Protein AF-R7Y4N4-F1 (afdb_monomer_lite)

pLDDT: mean 92.82, std 10.2, range [42.06, 98.38]

Foldseek 3Di:
DPDPQFLLNVPDPVVQVCDAQPPPRHHWDDQRQWTADLVQQWTFGQDPVSRTPRDPVPTDHHDPVRSVVSVVVD

InterPro domains:
  IPR005651 Trm112-like [PF03966] (19-47)

Secondary structure (DSSP, 8-state):
------HHHHS-HHHHHH-B-TTT--B-EE-SSEEEETTTTEEEEB-TTS-B---GGGPEE--HHHHHHHHHT-

Organism: NCBI:txid1316928

Sequence (74 aa):
MIGVTTRAEAIDPIVRERLACPQDHGPLINAGDELYNPRLHVAYRIDSDGIPVMLIDEARAVDDAEHERIVASQ

Radius of gyration: 11.87 Å; chains: 1; bounding box: 37×20×26 Å

Structure (mmCIF, N/CA/C/O backbone):
data_AF-R7Y4N4-F1
#
_entry.id   AF-R7Y4N4-F1
#
loop_
_atom_site.group_PDB
_atom_site.id
_atom_site.type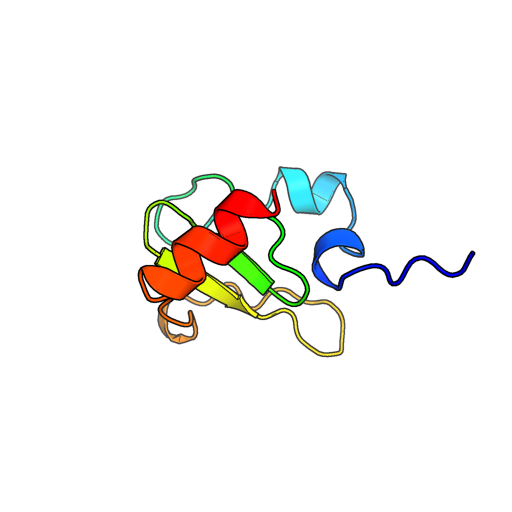_symbol
_atom_site.label_atom_id
_atom_site.label_alt_id
_atom_site.label_comp_id
_atom_site.label_asym_id
_atom_site.label_entity_id
_atom_site.label_seq_id
_atom_site.pdbx_PDB_ins_code
_atom_site.Cartn_x
_atom_site.Cartn_y
_atom_site.Cartn_z
_atom_site.occupancy
_atom_site.B_iso_or_equiv
_atom_site.auth_seq_id
_atom_site.auth_comp_id
_atom_site.auth_asym_id
_atom_site.auth_atom_id
_atom_site.pdbx_PDB_model_num
ATOM 1 N N . MET A 1 1 ? 25.699 -4.164 5.308 1.00 42.06 1 MET A N 1
ATOM 2 C CA . MET A 1 1 ? 24.306 -3.963 5.752 1.00 42.06 1 MET A CA 1
ATOM 3 C C . MET A 1 1 ? 23.422 -4.139 4.535 1.00 42.06 1 MET A C 1
ATOM 5 O O . MET A 1 1 ? 23.331 -3.215 3.744 1.00 42.06 1 MET A O 1
ATOM 9 N N . ILE A 1 2 ? 22.868 -5.332 4.320 1.00 50.94 2 ILE A N 1
ATOM 10 C CA . ILE A 1 2 ? 21.790 -5.491 3.340 1.00 50.94 2 ILE A CA 1
ATOM 11 C C . ILE A 1 2 ? 20.524 -5.147 4.125 1.00 50.94 2 ILE A C 1
ATOM 13 O O . ILE A 1 2 ? 20.049 -5.970 4.903 1.00 50.94 2 ILE A O 1
ATOM 17 N N . GLY A 1 3 ? 20.077 -3.893 4.054 1.00 55.62 3 GLY A N 1
ATOM 18 C CA . GLY A 1 3 ? 18.739 -3.554 4.530 1.00 55.62 3 GLY A CA 1
ATOM 19 C C . GLY A 1 3 ? 17.756 -4.305 3.644 1.00 55.62 3 GLY A C 1
ATOM 20 O O . GLY A 1 3 ? 17.856 -4.209 2.422 1.00 55.62 3 GLY A O 1
ATOM 21 N N . VAL A 1 4 ? 16.884 -5.120 4.234 1.00 63.66 4 VAL A N 1
ATOM 22 C CA . VAL A 1 4 ? 15.812 -5.771 3.480 1.00 63.66 4 VAL A CA 1
ATOM 23 C C . VAL A 1 4 ? 14.840 -4.665 3.089 1.00 63.66 4 VAL A C 1
ATOM 25 O O . VAL A 1 4 ? 14.057 -4.215 3.916 1.00 63.66 4 VAL A O 1
ATOM 28 N N . THR A 1 5 ? 14.963 -4.168 1.861 1.00 82.12 5 THR A N 1
ATOM 29 C CA . THR A 1 5 ? 14.023 -3.207 1.287 1.00 82.12 5 THR A CA 1
ATOM 30 C C . THR A 1 5 ? 12.691 -3.912 1.098 1.00 82.12 5 THR A C 1
ATOM 32 O O . THR A 1 5 ? 12.611 -4.930 0.409 1.00 82.12 5 THR A O 1
ATOM 35 N N . THR A 1 6 ? 11.658 -3.384 1.736 1.00 89.62 6 THR A N 1
ATOM 36 C CA . THR A 1 6 ? 10.282 -3.852 1.562 1.00 89.62 6 THR A CA 1
ATOM 37 C C . THR A 1 6 ? 9.816 -3.622 0.119 1.00 89.62 6 THR A C 1
ATOM 39 O O . THR A 1 6 ? 10.324 -2.720 -0.556 1.00 89.62 6 THR A O 1
ATOM 42 N N . ARG A 1 7 ? 8.848 -4.394 -0.400 1.00 92.69 7 ARG A N 1
ATOM 43 C CA . ARG A 1 7 ? 8.371 -4.155 -1.780 1.00 92.69 7 ARG A CA 1
ATOM 44 C C . ARG A 1 7 ? 7.787 -2.750 -1.947 1.00 92.69 7 ARG A C 1
ATOM 46 O O . ARG A 1 7 ? 8.002 -2.132 -2.985 1.00 92.69 7 ARG A O 1
ATOM 53 N N . ALA A 1 8 ? 7.124 -2.207 -0.927 1.00 92.69 8 ALA A N 1
ATOM 54 C CA . ALA A 1 8 ? 6.611 -0.839 -0.964 1.00 92.69 8 ALA A CA 1
ATOM 55 C C . ALA A 1 8 ? 7.728 0.229 -0.948 1.00 92.69 8 ALA A C 1
ATOM 57 O O . ALA A 1 8 ? 7.599 1.271 -1.600 1.00 92.69 8 ALA A O 1
ATOM 58 N N . GLU A 1 9 ? 8.855 -0.012 -0.264 1.00 92.94 9 GLU A N 1
ATOM 59 C CA . GLU A 1 9 ? 10.038 0.863 -0.356 1.00 92.94 9 GLU A CA 1
ATOM 60 C C . GLU A 1 9 ? 10.692 0.836 -1.737 1.00 92.94 9 GLU A C 1
ATOM 62 O O . GLU A 1 9 ? 11.228 1.862 -2.161 1.00 92.94 9 GLU A O 1
ATOM 67 N N . ALA A 1 10 ? 10.641 -0.307 -2.428 1.00 93.69 10 ALA A N 1
ATOM 68 C CA . ALA A 1 10 ? 11.235 -0.487 -3.751 1.00 93.69 10 ALA A CA 1
ATOM 69 C C . ALA A 1 10 ? 10.495 0.276 -4.866 1.00 93.69 10 ALA A C 1
ATOM 71 O O . ALA A 1 10 ? 11.065 0.491 -5.936 1.00 93.69 10 ALA A O 1
ATOM 72 N N . ILE A 1 11 ? 9.253 0.715 -4.622 1.00 93.19 11 ILE A N 1
ATOM 73 C CA . ILE A 1 11 ? 8.522 1.603 -5.533 1.00 93.19 11 ILE A CA 1
ATOM 74 C C . ILE A 1 11 ? 9.271 2.936 -5.633 1.00 93.19 11 ILE A C 1
ATOM 76 O O . ILE A 1 11 ? 9.664 3.513 -4.614 1.00 93.19 11 ILE A O 1
ATOM 80 N N . ASP A 1 12 ? 9.426 3.440 -6.862 1.00 93.44 12 ASP A N 1
ATOM 81 C CA . ASP A 1 12 ? 10.026 4.750 -7.117 1.00 93.44 12 ASP A CA 1
ATOM 82 C C . ASP A 1 12 ? 9.410 5.825 -6.192 1.00 93.44 12 ASP A C 1
ATOM 84 O O . ASP A 1 12 ? 8.180 5.907 -6.089 1.00 93.44 12 ASP A O 1
ATOM 88 N N . PRO A 1 13 ? 10.222 6.653 -5.507 1.00 91.38 13 PRO A N 1
ATOM 89 C CA . PRO A 1 13 ? 9.716 7.598 -4.516 1.00 91.38 13 PRO A CA 1
ATOM 90 C C . PRO A 1 13 ? 8.671 8.577 -5.059 1.00 91.38 13 PRO A C 1
ATOM 92 O O . PRO A 1 13 ? 7.728 8.905 -4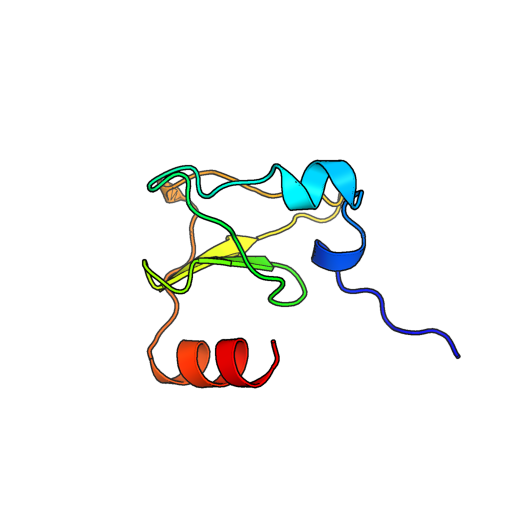.339 1.00 91.38 13 PRO A O 1
ATOM 95 N N . ILE A 1 14 ? 8.809 9.017 -6.316 1.00 92.19 14 ILE A N 1
ATOM 96 C CA . ILE A 1 14 ? 7.866 9.947 -6.947 1.00 92.19 14 ILE A CA 1
ATOM 97 C C . ILE A 1 14 ? 6.554 9.219 -7.225 1.00 92.19 14 ILE A C 1
ATOM 99 O O . ILE A 1 14 ? 5.484 9.755 -6.947 1.00 92.19 14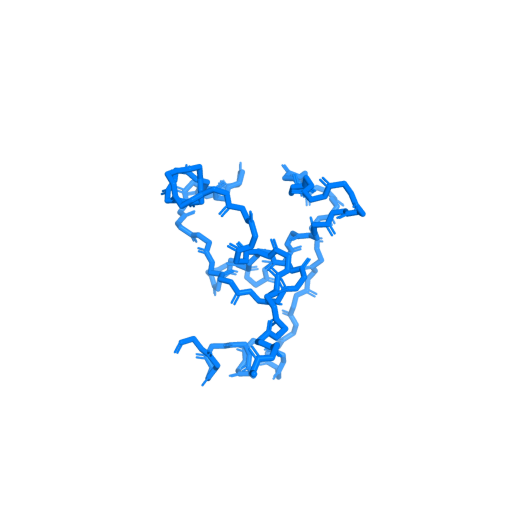 ILE A O 1
ATOM 103 N N . VAL A 1 15 ? 6.613 7.991 -7.743 1.00 91.75 15 VAL A N 1
ATOM 104 C CA . VAL A 1 15 ? 5.409 7.175 -7.962 1.00 91.75 15 VAL A CA 1
ATOM 105 C C . VAL A 1 15 ? 4.699 6.899 -6.638 1.00 91.75 15 VAL A C 1
ATOM 107 O O . VAL A 1 15 ? 3.491 7.106 -6.546 1.00 91.75 15 VAL A O 1
ATOM 110 N N . ARG A 1 16 ? 5.438 6.500 -5.596 1.00 91.38 16 ARG A N 1
ATOM 111 C CA . ARG A 1 16 ? 4.885 6.212 -4.266 1.00 91.38 16 ARG A CA 1
ATOM 112 C C . ARG A 1 16 ? 4.178 7.416 -3.652 1.00 91.38 16 ARG A C 1
ATOM 114 O O . ARG A 1 16 ? 3.097 7.251 -3.104 1.00 91.38 16 ARG A O 1
ATOM 121 N N . GLU A 1 17 ? 4.742 8.616 -3.774 1.00 90.00 17 GLU A N 1
ATOM 122 C CA . GLU A 1 17 ? 4.111 9.849 -3.281 1.00 90.00 17 GLU A CA 1
ATOM 123 C C . GLU A 1 17 ? 2.799 10.180 -4.017 1.00 90.00 17 GLU A C 1
ATOM 125 O O . GLU A 1 17 ? 1.913 10.828 -3.462 1.00 90.00 17 GLU A O 1
ATOM 130 N N . ARG A 1 18 ? 2.655 9.738 -5.273 1.00 92.38 18 ARG A N 1
ATOM 131 C CA . ARG A 1 18 ? 1.453 9.973 -6.090 1.00 92.38 18 ARG A CA 1
ATOM 132 C C . ARG A 1 18 ? 0.428 8.852 -6.012 1.00 92.38 18 ARG A C 1
ATOM 134 O O . ARG A 1 18 ? -0.713 9.070 -6.416 1.00 92.38 18 ARG A O 1
ATOM 141 N N . LEU A 1 19 ? 0.809 7.676 -5.520 1.00 92.62 19 LEU A N 1
ATOM 142 C CA . LEU A 1 19 ? -0.114 6.569 -5.318 1.00 92.62 19 LEU A CA 1
ATOM 143 C C . LEU A 1 19 ? -1.120 6.929 -4.226 1.00 92.62 19 LEU A C 1
ATOM 145 O O . LEU A 1 19 ? -0.777 7.152 -3.066 1.00 92.62 19 LEU A O 1
ATOM 149 N N . ALA A 1 20 ? -2.384 6.949 -4.624 1.00 95.94 20 ALA A N 1
ATOM 150 C CA . ALA A 1 20 ? -3.516 7.162 -3.748 1.00 95.94 20 ALA A CA 1
ATOM 151 C C . ALA A 1 20 ? -4.402 5.918 -3.747 1.00 95.94 20 ALA A C 1
ATOM 153 O O . ALA A 1 20 ? -4.434 5.148 -4.708 1.00 95.94 20 ALA A O 1
ATOM 154 N N . CYS A 1 21 ? -5.141 5.729 -2.662 1.00 97.25 21 CYS A N 1
ATOM 155 C CA . CYS A 1 21 ? -6.141 4.676 -2.566 1.00 97.25 21 CYS A CA 1
ATOM 156 C C . CYS A 1 21 ? -7.172 4.801 -3.712 1.00 97.25 21 CYS A C 1
ATOM 158 O O . CYS A 1 21 ? -7.709 5.891 -3.914 1.00 97.25 21 CYS A O 1
ATOM 160 N N . PRO A 1 22 ? -7.515 3.711 -4.424 1.00 97.06 22 PRO A N 1
ATOM 161 C CA . PRO A 1 22 ? -8.471 3.743 -5.534 1.00 97.06 22 PRO A CA 1
ATOM 162 C C . PRO A 1 22 ? -9.910 4.053 -5.094 1.00 97.06 22 PRO A C 1
ATOM 164 O O . PRO A 1 22 ? -10.745 4.363 -5.936 1.00 97.06 22 PRO A O 1
ATOM 167 N N . GLN A 1 23 ? -10.213 3.957 -3.795 1.00 96.62 23 GLN A N 1
ATOM 168 C CA . GLN A 1 23 ? -11.562 4.148 -3.260 1.00 96.62 23 GLN A CA 1
ATOM 169 C C . GLN A 1 23 ? -11.791 5.541 -2.661 1.00 96.62 23 GLN A C 1
ATOM 171 O O . GLN A 1 23 ? -12.827 6.149 -2.915 1.00 96.62 23 GLN A O 1
ATOM 176 N N . ASP A 1 24 ? -10.851 6.039 -1.850 1.00 97.00 24 ASP A N 1
ATOM 177 C CA . ASP A 1 24 ? -10.993 7.318 -1.133 1.00 97.00 24 ASP A CA 1
ATOM 178 C C . ASP A 1 24 ? -9.998 8.398 -1.581 1.00 97.00 24 ASP A C 1
ATOM 180 O O . ASP A 1 24 ? -10.041 9.517 -1.072 1.00 97.00 24 ASP A O 1
ATOM 184 N N . HIS A 1 25 ? -9.107 8.074 -2.523 1.00 96.12 25 HIS A N 1
ATOM 185 C CA . HIS A 1 25 ? -8.061 8.955 -3.055 1.00 96.12 25 HIS A CA 1
ATOM 186 C C . HIS A 1 25 ? -7.114 9.549 -1.998 1.00 96.12 25 HIS A C 1
ATOM 188 O O . HIS A 1 25 ? -6.383 10.498 -2.284 1.00 96.12 25 HIS A O 1
ATOM 194 N N . GLY A 1 26 ? -7.092 9.005 -0.780 1.00 95.56 26 GLY A N 1
ATOM 195 C CA . GLY A 1 26 ? -6.162 9.427 0.258 1.00 95.56 26 GLY A CA 1
ATOM 196 C C . GLY A 1 26 ? -4.814 8.699 0.177 1.00 95.56 26 GLY A C 1
ATOM 197 O O . GLY A 1 26 ? -4.673 7.713 -0.556 1.00 95.56 26 GLY A O 1
ATOM 198 N N . PRO A 1 27 ? -3.821 9.144 0.969 1.00 95.38 27 PRO A N 1
ATOM 199 C CA . PRO A 1 27 ? -2.488 8.552 0.979 1.00 95.38 27 PRO A CA 1
ATOM 200 C C . PRO A 1 27 ? -2.508 7.117 1.512 1.00 95.38 27 PRO A C 1
ATOM 202 O O . PRO A 1 27 ? -3.366 6.755 2.332 1.00 95.38 27 PRO A O 1
ATOM 205 N N . LEU A 1 28 ? -1.532 6.334 1.056 1.00 96.00 28 LEU A N 1
ATOM 206 C CA . LEU A 1 28 ? -1.246 4.975 1.506 1.00 96.00 28 LEU A CA 1
ATOM 207 C C . LEU A 1 28 ? 0.082 4.951 2.259 1.00 96.00 28 LEU A C 1
ATOM 209 O O . LEU A 1 28 ? 0.985 5.734 1.962 1.00 96.00 28 LEU A O 1
ATOM 213 N N . ILE A 1 29 ? 0.198 4.044 3.223 1.00 95.19 29 ILE A N 1
ATOM 214 C CA . ILE A 1 29 ? 1.411 3.874 4.025 1.00 95.19 29 ILE A CA 1
ATOM 215 C C . ILE A 1 29 ? 2.092 2.548 3.690 1.00 95.19 29 ILE A C 1
ATOM 217 O O . ILE A 1 29 ? 1.451 1.604 3.224 1.00 95.19 29 ILE A O 1
ATOM 221 N N . ASN A 1 30 ? 3.407 2.499 3.889 1.00 95.12 30 ASN A N 1
ATOM 222 C CA . ASN A 1 30 ? 4.197 1.296 3.661 1.00 95.12 30 ASN A CA 1
ATOM 223 C C . ASN A 1 30 ? 3.897 0.261 4.754 1.00 95.12 30 ASN A C 1
ATOM 225 O O . ASN A 1 30 ? 4.195 0.537 5.910 1.00 95.12 30 ASN A O 1
ATOM 229 N N . ALA A 1 31 ? 3.388 -0.911 4.368 1.00 95.31 31 ALA A N 1
ATOM 230 C CA . ALA A 1 31 ? 3.161 -2.058 5.247 1.00 95.31 31 ALA A CA 1
ATOM 231 C C . ALA A 1 31 ? 3.994 -3.287 4.819 1.00 95.31 31 ALA A C 1
ATOM 233 O O . ALA A 1 31 ? 3.545 -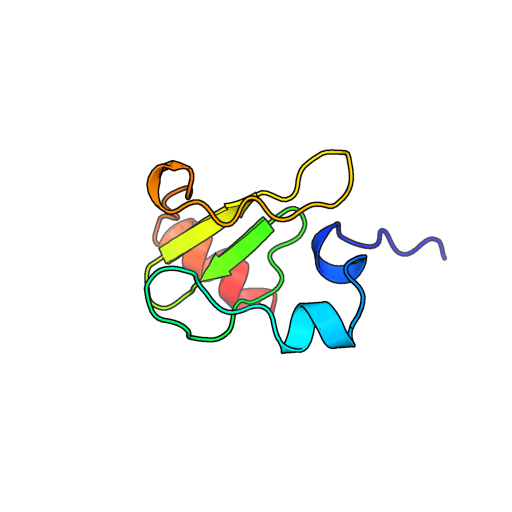4.431 4.868 1.00 95.31 31 ALA A O 1
ATOM 234 N N . GLY A 1 32 ? 5.223 -3.063 4.357 1.00 94.19 32 GLY A N 1
ATOM 235 C CA . GLY A 1 32 ? 6.129 -4.103 3.894 1.00 94.19 32 GLY A CA 1
ATOM 236 C C . GLY A 1 32 ? 5.872 -4.497 2.439 1.00 94.19 32 GLY A C 1
ATOM 237 O O . GLY A 1 32 ? 6.248 -3.799 1.493 1.00 94.19 32 GLY A O 1
ATOM 238 N N . ASP A 1 33 ? 5.227 -5.646 2.265 1.00 95.12 33 ASP A N 1
ATOM 239 C CA . ASP A 1 33 ? 4.878 -6.192 0.949 1.00 95.12 33 ASP A CA 1
ATOM 240 C C . ASP A 1 33 ? 3.523 -5.683 0.426 1.00 95.12 33 ASP A C 1
ATOM 242 O O . ASP A 1 33 ? 3.023 -6.144 -0.603 1.00 95.12 33 ASP A O 1
ATOM 246 N N . GLU A 1 34 ? 2.932 -4.719 1.131 1.00 96.38 34 GLU A N 1
ATOM 247 C CA . GLU A 1 34 ? 1.616 -4.156 0.860 1.00 96.38 34 GLU A CA 1
ATOM 248 C C . GLU A 1 34 ? 1.617 -2.626 1.041 1.00 96.38 34 GLU A C 1
ATOM 250 O O . GLU A 1 34 ? 2.443 -2.050 1.758 1.00 96.38 34 GLU A O 1
ATOM 255 N N . LEU A 1 35 ? 0.650 -1.965 0.405 1.00 97.00 35 LEU A N 1
ATOM 256 C CA . LEU A 1 35 ? 0.279 -0.573 0.655 1.00 97.00 35 LEU A CA 1
ATOM 257 C C . LEU A 1 35 ? -1.005 -0.535 1.481 1.00 97.00 35 LEU A C 1
ATOM 259 O O . LEU A 1 35 ? -2.021 -1.096 1.075 1.00 97.00 35 LEU A O 1
ATOM 263 N N . TYR A 1 36 ? -0.983 0.150 2.621 1.00 97.88 36 TYR A N 1
ATOM 264 C CA . TYR A 1 36 ? -2.088 0.133 3.578 1.00 97.88 36 TYR A CA 1
ATOM 265 C C . TYR A 1 36 ? -2.863 1.456 3.622 1.00 97.88 36 TYR A C 1
ATOM 267 O O . TYR A 1 36 ? -2.276 2.541 3.640 1.00 97.88 36 TYR A O 1
ATOM 275 N N . ASN A 1 37 ? -4.196 1.368 3.668 1.00 97.94 37 ASN A N 1
ATOM 276 C CA . ASN A 1 37 ? -5.087 2.486 3.960 1.00 97.94 37 ASN A CA 1
ATOM 277 C C . ASN A 1 37 ? -5.617 2.388 5.408 1.00 97.94 37 ASN A C 1
ATOM 279 O O . ASN A 1 37 ? -6.564 1.634 5.655 1.00 97.94 37 ASN A O 1
ATOM 283 N N . PRO A 1 38 ? -5.108 3.207 6.349 1.00 97.62 38 PRO A N 1
ATOM 284 C CA . PRO A 1 38 ? -5.552 3.189 7.743 1.00 97.62 38 PRO A CA 1
ATOM 285 C C . PRO A 1 38 ? -6.962 3.752 7.959 1.00 97.62 38 PRO A C 1
ATOM 287 O O . PRO A 1 38 ? -7.513 3.582 9.034 1.00 97.62 38 PRO A O 1
ATOM 290 N N . ARG A 1 39 ? -7.560 4.437 6.975 1.00 97.50 39 ARG A N 1
ATOM 291 C CA . ARG A 1 39 ? -8.915 5.011 7.092 1.00 97.50 39 ARG A CA 1
ATOM 292 C C . ARG A 1 39 ? -9.999 3.979 6.799 1.00 97.50 39 ARG A C 1
ATOM 294 O O . ARG A 1 39 ? -11.074 4.038 7.382 1.00 97.50 39 ARG A O 1
ATOM 301 N N . LEU A 1 40 ? -9.713 3.069 5.867 1.00 97.88 40 LEU A N 1
ATOM 302 C CA . LEU A 1 40 ? -10.637 2.023 5.417 1.00 97.88 40 LEU A CA 1
ATOM 303 C C . LEU A 1 40 ? -10.257 0.629 5.925 1.00 97.88 40 LEU A C 1
ATOM 305 O O . LEU A 1 40 ? -11.012 -0.311 5.713 1.00 97.88 40 LEU A O 1
ATOM 309 N N . HIS A 1 41 ? -9.098 0.500 6.578 1.00 97.94 41 HIS A N 1
ATOM 310 C CA . HIS A 1 41 ? -8.549 -0.763 7.067 1.00 97.94 41 HIS A CA 1
ATOM 311 C C . HIS A 1 41 ? -8.410 -1.805 5.947 1.00 97.94 41 HIS A C 1
ATOM 313 O O . HIS A 1 41 ? -8.790 -2.966 6.087 1.00 97.94 41 HIS A O 1
ATOM 319 N N . VAL A 1 42 ? -7.837 -1.376 4.818 1.00 98.25 42 VAL A N 1
ATOM 320 C CA . VAL A 1 42 ? -7.579 -2.246 3.663 1.00 98.25 42 VAL A CA 1
ATOM 321 C C . VAL A 1 42 ? -6.119 -2.186 3.235 1.00 98.25 42 VAL A C 1
ATOM 323 O O . VAL A 1 42 ? -5.514 -1.111 3.221 1.00 98.25 42 VAL A O 1
ATOM 326 N N . ALA A 1 43 ? -5.565 -3.338 2.873 1.00 98.06 43 ALA A N 1
ATOM 327 C CA . ALA A 1 43 ? -4.216 -3.496 2.350 1.00 98.06 43 ALA A CA 1
ATOM 328 C C . ALA A 1 43 ? -4.249 -3.947 0.883 1.00 98.06 43 ALA A C 1
ATOM 330 O O . ALA A 1 43 ? -5.011 -4.837 0.500 1.00 98.06 43 ALA A O 1
ATOM 331 N N . TYR A 1 44 ? -3.402 -3.329 0.065 1.00 97.94 44 TYR A N 1
ATOM 332 C CA . TYR A 1 44 ? -3.205 -3.647 -1.345 1.00 97.94 44 TYR A CA 1
ATOM 333 C C . TYR A 1 44 ? -1.858 -4.343 -1.508 1.00 97.94 44 TYR A C 1
ATOM 335 O O . TYR A 1 44 ? -0.814 -3.752 -1.226 1.00 97.94 44 TYR A O 1
ATOM 343 N N . ARG A 1 45 ? -1.865 -5.598 -1.959 1.00 97.50 45 ARG A N 1
ATOM 344 C CA . ARG A 1 45 ? -0.633 -6.371 -2.158 1.00 97.50 45 ARG A CA 1
ATOM 345 C C . ARG A 1 45 ? 0.234 -5.801 -3.277 1.00 97.50 45 ARG A C 1
ATOM 347 O O . ARG A 1 45 ? -0.277 -5.244 -4.249 1.00 97.50 45 ARG A O 1
ATOM 354 N N . ILE A 1 46 ? 1.538 -6.021 -3.169 1.00 96.88 46 ILE A N 1
ATOM 355 C CA . ILE A 1 46 ? 2.495 -5.802 -4.252 1.00 96.88 46 ILE A CA 1
ATOM 356 C C . ILE A 1 46 ? 2.928 -7.172 -4.769 1.00 96.88 46 ILE A C 1
ATOM 358 O O . ILE A 1 46 ? 3.348 -8.031 -3.988 1.00 96.88 46 ILE A O 1
ATOM 362 N N . ASP A 1 47 ? 2.783 -7.399 -6.072 1.00 95.31 47 ASP A N 1
ATOM 363 C CA . ASP A 1 47 ? 3.118 -8.686 -6.680 1.00 95.31 47 ASP A CA 1
ATOM 364 C C . ASP A 1 47 ? 4.638 -8.925 -6.805 1.00 95.31 47 ASP A C 1
ATOM 366 O O . ASP A 1 47 ? 5.471 -8.136 -6.348 1.00 95.31 47 ASP A O 1
ATOM 370 N N . SER A 1 48 ? 5.014 -10.061 -7.402 1.00 93.12 48 SER A N 1
ATOM 371 C CA . SER A 1 48 ? 6.417 -10.447 -7.590 1.00 93.12 48 SER A CA 1
ATOM 372 C C . SER A 1 48 ? 7.202 -9.518 -8.514 1.00 93.12 48 SER A C 1
ATOM 374 O O . SER A 1 48 ? 8.426 -9.477 -8.404 1.00 93.12 48 SER A O 1
ATOM 376 N N . ASP A 1 49 ? 6.517 -8.780 -9.387 1.00 93.06 49 ASP A N 1
ATOM 377 C CA . ASP A 1 49 ? 7.120 -7.838 -10.330 1.00 93.06 49 ASP A CA 1
ATOM 378 C C . ASP A 1 49 ? 7.218 -6.421 -9.732 1.00 93.06 49 ASP A C 1
ATOM 380 O O . ASP A 1 49 ? 7.734 -5.503 -10.371 1.00 93.06 49 ASP A O 1
ATOM 384 N N . GLY A 1 50 ? 6.769 -6.236 -8.484 1.00 92.81 50 GLY A N 1
ATOM 385 C CA . GLY A 1 50 ? 6.791 -4.949 -7.793 1.00 92.81 50 GLY A CA 1
ATOM 386 C C . GLY A 1 50 ? 5.610 -4.047 -8.150 1.00 92.81 50 GLY A C 1
ATOM 387 O O . GLY A 1 50 ? 5.673 -2.843 -7.896 1.00 92.81 50 GLY A O 1
ATOM 388 N N . ILE A 1 51 ? 4.539 -4.595 -8.733 1.00 94.00 51 ILE A N 1
ATOM 389 C CA . ILE A 1 51 ? 3.371 -3.831 -9.172 1.00 94.00 51 ILE A CA 1
ATOM 390 C C . ILE A 1 51 ? 2.309 -3.843 -8.059 1.00 94.00 51 ILE A C 1
ATOM 392 O O . ILE A 1 51 ? 1.856 -4.915 -7.644 1.00 94.00 51 ILE A O 1
ATOM 396 N N . PRO A 1 52 ? 1.878 -2.669 -7.554 1.00 95.62 52 PRO A N 1
ATOM 397 C CA . PRO A 1 52 ? 0.770 -2.595 -6.608 1.00 95.62 52 PRO A CA 1
ATOM 398 C C . PRO A 1 52 ? -0.551 -2.999 -7.270 1.00 95.62 52 PRO A C 1
ATOM 400 O O . PRO A 1 52 ? -0.972 -2.401 -8.264 1.00 95.62 52 PRO A O 1
ATOM 403 N N . VAL A 1 53 ? -1.245 -3.977 -6.689 1.00 96.81 53 VAL A N 1
ATOM 404 C CA . VAL A 1 53 ? -2.574 -4.401 -7.146 1.00 96.81 53 VAL A CA 1
ATOM 405 C C . VAL A 1 53 ? -3.625 -3.464 -6.550 1.00 96.81 53 VAL A C 1
ATOM 407 O O . VAL A 1 53 ? -4.181 -3.709 -5.483 1.00 96.81 53 VAL A O 1
ATOM 410 N N . MET A 1 54 ? -3.893 -2.364 -7.254 1.00 95.81 54 MET A N 1
ATOM 411 C CA . MET A 1 54 ? -4.806 -1.291 -6.828 1.00 95.81 54 MET A CA 1
ATOM 412 C C . MET A 1 54 ? -6.270 -1.573 -7.210 1.00 95.81 54 MET A C 1
ATOM 414 O O . MET A 1 54 ? -6.958 -0.711 -7.756 1.00 95.81 54 MET A O 1
ATOM 418 N N . LEU A 1 55 ? -6.742 -2.796 -6.956 1.00 97.25 55 LEU A N 1
ATOM 419 C CA . LEU A 1 55 ? -8.113 -3.227 -7.239 1.00 97.25 55 LEU A CA 1
ATOM 420 C C . LEU A 1 55 ? -8.900 -3.337 -5.931 1.00 97.25 55 LEU A C 1
ATOM 422 O O . LEU A 1 55 ? -8.490 -4.056 -5.025 1.00 97.25 55 LEU A O 1
ATOM 426 N N . ILE A 1 56 ? -10.033 -2.633 -5.842 1.00 97.31 56 ILE A N 1
ATOM 427 C CA . ILE A 1 56 ? -10.874 -2.583 -4.630 1.00 97.31 56 ILE A CA 1
ATOM 428 C C . ILE A 1 56 ? -11.339 -3.989 -4.228 1.00 97.31 56 ILE A C 1
ATOM 430 O O . ILE A 1 56 ? -11.242 -4.351 -3.061 1.00 97.31 56 ILE A O 1
ATOM 434 N N . ASP A 1 57 ? -11.771 -4.800 -5.196 1.00 97.06 57 ASP A N 1
ATOM 435 C CA . ASP A 1 57 ? -12.292 -6.151 -4.943 1.00 97.06 57 ASP A CA 1
ATOM 436 C C . ASP A 1 57 ? -11.211 -7.157 -4.513 1.00 97.06 57 ASP A C 1
ATOM 438 O O . ASP A 1 57 ? -11.524 -8.232 -4.005 1.00 97.06 57 ASP A O 1
ATOM 442 N N . GLU A 1 58 ? -9.934 -6.819 -4.705 1.00 96.38 58 GLU A N 1
ATOM 443 C CA . GLU A 1 58 ? -8.798 -7.646 -4.290 1.00 96.38 58 GLU A CA 1
ATOM 444 C C . GLU A 1 58 ? -8.096 -7.114 -3.037 1.00 96.38 58 GLU A C 1
ATOM 446 O O . GLU A 1 58 ? -7.108 -7.699 -2.582 1.00 96.38 58 GLU A O 1
ATOM 451 N N . ALA A 1 59 ? -8.591 -6.006 -2.483 1.00 97.50 59 ALA A N 1
ATOM 452 C CA . ALA A 1 59 ? -8.055 -5.433 -1.268 1.00 97.50 59 ALA A CA 1
ATOM 453 C C . ALA A 1 59 ? -8.316 -6.374 -0.085 1.00 97.50 59 ALA A C 1
ATOM 455 O O . ALA A 1 59 ? -9.419 -6.889 0.115 1.00 97.50 59 ALA A O 1
ATOM 456 N N . ARG A 1 60 ? -7.285 -6.592 0.729 1.00 97.69 60 ARG A N 1
ATOM 457 C CA . ARG A 1 60 ? -7.373 -7.427 1.924 1.00 97.69 60 ARG A CA 1
ATOM 458 C C . ARG A 1 60 ? -7.869 -6.583 3.091 1.00 97.69 60 ARG A C 1
ATOM 460 O O . ARG A 1 60 ? -7.268 -5.558 3.404 1.00 97.69 60 ARG A O 1
ATOM 467 N N . ALA A 1 61 ? -8.932 -7.025 3.756 1.00 98.00 61 ALA A N 1
ATOM 468 C CA . ALA A 1 61 ? -9.361 -6.416 5.011 1.00 98.00 61 ALA A CA 1
ATOM 469 C C . ALA A 1 61 ? -8.310 -6.652 6.108 1.00 98.00 61 ALA A C 1
ATOM 471 O O . ALA A 1 61 ? -7.761 -7.751 6.231 1.00 98.00 61 ALA A O 1
ATOM 472 N N . VAL A 1 62 ? -8.051 -5.616 6.897 1.00 98.19 62 VAL A N 1
ATOM 473 C CA . VAL A 1 62 ? -7.110 -5.618 8.019 1.00 98.19 62 VAL A CA 1
ATOM 474 C C . VAL A 1 62 ? -7.918 -5.482 9.304 1.00 98.19 62 VAL A C 1
ATOM 476 O O . VAL A 1 62 ? -8.721 -4.559 9.434 1.00 98.19 62 VAL A O 1
ATOM 479 N N . ASP A 1 63 ? -7.740 -6.412 10.240 1.00 98.38 63 AS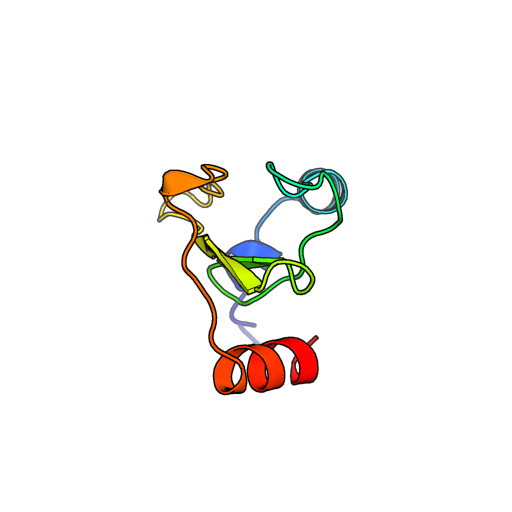P A N 1
ATOM 480 C CA . ASP A 1 63 ? -8.415 -6.347 11.539 1.00 98.38 63 ASP A CA 1
ATOM 481 C C . ASP A 1 63 ? -7.770 -5.310 12.476 1.00 98.38 63 ASP A C 1
ATOM 483 O O . ASP A 1 63 ? -6.696 -4.776 12.198 1.00 98.38 63 ASP A O 1
ATOM 487 N N . ASP A 1 64 ? -8.428 -5.009 13.597 1.00 98.12 64 ASP A N 1
ATOM 488 C CA . ASP A 1 64 ? -7.968 -3.972 14.531 1.00 98.12 64 ASP A CA 1
ATOM 489 C C . ASP A 1 64 ? -6.590 -4.290 15.132 1.00 98.12 64 ASP A C 1
ATOM 491 O O . ASP A 1 64 ? -5.744 -3.407 15.272 1.00 98.12 64 ASP A O 1
ATOM 495 N N . ALA A 1 65 ? -6.320 -5.562 15.433 1.00 97.88 65 ALA A N 1
ATOM 496 C CA . ALA A 1 65 ? -5.047 -5.968 16.019 1.00 97.88 65 ALA A CA 1
ATOM 497 C C . ALA A 1 65 ? -3.894 -5.816 15.016 1.00 97.88 65 ALA A C 1
ATOM 499 O O . ALA A 1 65 ? -2.767 -5.494 15.391 1.00 97.88 65 ALA A O 1
ATOM 500 N N . GLU A 1 66 ? -4.141 -6.095 13.739 1.00 97.62 66 GLU A N 1
ATOM 501 C CA . GLU A 1 66 ? -3.184 -5.875 12.664 1.00 97.62 66 GLU A CA 1
ATOM 502 C C . GLU A 1 66 ? -3.020 -4.389 12.337 1.00 97.62 66 GLU A C 1
ATOM 504 O O . GLU A 1 66 ? -1.884 -3.940 12.182 1.00 97.62 66 GLU A O 1
ATOM 509 N N . HIS A 1 67 ? -4.108 -3.616 12.327 1.00 97.69 67 HIS A N 1
ATOM 510 C CA . HIS A 1 67 ? -4.074 -2.160 12.186 1.00 97.69 67 HIS A CA 1
ATOM 511 C C . HIS A 1 67 ? -3.139 -1.525 13.219 1.00 97.69 67 HIS A C 1
ATOM 513 O O . HIS A 1 67 ? -2.237 -0.771 12.854 1.00 97.69 67 HIS A O 1
ATOM 519 N N . GLU A 1 68 ? -3.307 -1.878 14.496 1.00 97.44 68 GLU A N 1
ATOM 520 C CA . GLU A 1 68 ? -2.464 -1.380 15.584 1.00 97.44 68 GLU A CA 1
ATOM 521 C C . GLU A 1 68 ? -0.981 -1.698 15.351 1.00 97.44 68 GLU A C 1
ATOM 523 O O . GLU A 1 68 ? -0.123 -0.837 15.553 1.00 97.44 68 GLU A O 1
ATOM 528 N N . ARG A 1 69 ? -0.667 -2.912 14.876 1.00 96.25 69 ARG A N 1
ATOM 529 C CA . ARG A 1 69 ? 0.715 -3.312 14.563 1.00 96.25 69 ARG A CA 1
ATOM 530 C C . ARG A 1 69 ? 1.302 -2.509 13.406 1.00 96.25 69 ARG A C 1
ATOM 532 O O . ARG A 1 69 ? 2.441 -2.064 13.518 1.00 96.25 69 ARG A O 1
ATOM 539 N N . ILE A 1 70 ? 0.547 -2.333 12.320 1.00 95.56 70 ILE A N 1
ATOM 540 C CA . ILE A 1 70 ? 1.004 -1.589 11.140 1.00 95.56 70 ILE A CA 1
ATOM 541 C C . ILE A 1 70 ? 1.244 -0.128 11.524 1.00 95.56 70 ILE A C 1
ATOM 543 O O . ILE A 1 70 ? 2.347 0.375 11.336 1.00 95.56 70 ILE A O 1
ATOM 547 N N . VAL A 1 71 ? 0.267 0.534 12.150 1.00 95.31 71 VAL A N 1
ATOM 548 C CA . VAL A 1 71 ? 0.372 1.954 12.528 1.00 95.31 71 VAL A CA 1
ATOM 549 C C . VAL A 1 71 ? 1.508 2.204 13.523 1.00 95.31 71 VAL A C 1
ATOM 551 O O . VAL A 1 71 ? 2.192 3.219 13.415 1.00 95.31 71 VAL A O 1
ATOM 554 N N . ALA A 1 72 ? 1.766 1.277 14.450 1.00 94.81 72 ALA A N 1
ATOM 555 C CA . ALA A 1 72 ? 2.897 1.379 15.374 1.00 94.81 72 ALA A CA 1
ATOM 556 C C . ALA A 1 72 ? 4.276 1.254 14.693 1.00 94.81 72 ALA A C 1
ATOM 558 O O . ALA A 1 72 ? 5.283 1.609 15.306 1.00 94.81 72 ALA A O 1
ATOM 559 N N . SER A 1 73 ? 4.334 0.735 13.461 1.00 87.81 73 SER A N 1
ATOM 560 C CA . SER A 1 73 ? 5.569 0.543 12.686 1.00 87.81 73 SER A CA 1
ATOM 561 C C . SER A 1 73 ? 5.862 1.644 11.661 1.00 87.81 73 SER A C 1
ATOM 563 O O . 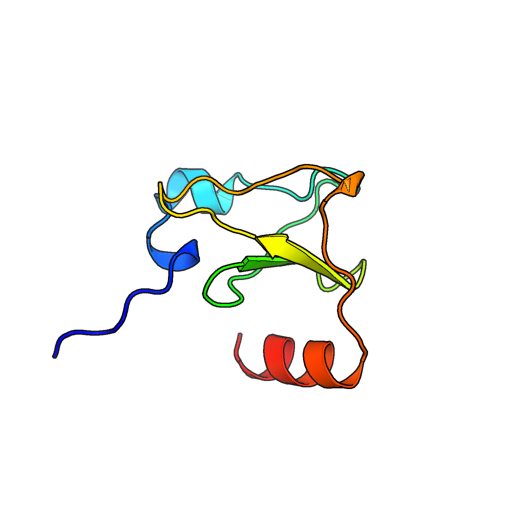SER A 1 73 ? 6.880 1.559 10.972 1.00 87.81 73 SER A O 1
ATOM 565 N N . GLN A 1 74 ? 4.988 2.652 11.551 1.00 81.00 74 GLN A N 1
ATOM 566 C CA . GLN A 1 74 ? 5.121 3.743 10.579 1.00 81.00 74 GLN A CA 1
ATOM 567 C C . GLN A 1 74 ? 6.092 4.844 10.991 1.00 81.00 74 GLN A C 1
ATOM 569 O O . GLN A 1 74 ? 6.198 5.145 12.201 1.00 81.00 74 GLN A O 1
#